Protein AF-A5XCA3-F1 (afdb_monomer_lite)

Structure (mmCIF, N/CA/C/O backbone):
data_AF-A5XCA3-F1
#
_entry.id   AF-A5XCA3-F1
#
loop_
_atom_site.group_PDB
_atom_site.id
_atom_site.type_symbol
_atom_site.label_atom_id
_atom_site.label_alt_id
_atom_site.label_comp_id
_atom_site.label_asym_id
_atom_site.label_entity_id
_atom_site.label_seq_id
_atom_site.pdbx_PDB_ins_code
_atom_site.Cartn_x
_atom_site.Cartn_y
_atom_site.Cartn_z
_atom_site.occupancy
_atom_site.B_iso_or_equiv
_atom_site.auth_seq_id
_atom_site.auth_comp_id
_atom_site.auth_asym_id
_atom_site.auth_atom_id
_atom_site.pdbx_PDB_model_num
ATOM 1 N N . VAL A 1 1 ? -0.673 -7.744 5.886 1.00 89.62 1 VAL A N 1
ATOM 2 C CA . VAL A 1 1 ? -1.212 -6.691 4.988 1.00 89.62 1 VAL A CA 1
ATOM 3 C C . VAL A 1 1 ? -0.941 -7.030 3.529 1.00 89.62 1 VAL A C 1
ATOM 5 O O . VAL A 1 1 ? -0.029 -7.812 3.276 1.00 89.62 1 VAL A O 1
ATOM 8 N N . ARG A 1 2 ? -1.707 -6.477 2.583 1.00 93.44 2 ARG A N 1
ATOM 9 C CA . ARG A 1 2 ? -1.450 -6.534 1.129 1.00 93.44 2 ARG A CA 1
ATOM 10 C C . ARG A 1 2 ? -1.355 -5.115 0.574 1.00 93.44 2 ARG A C 1
ATOM 12 O O . ARG A 1 2 ? -2.040 -4.234 1.068 1.00 93.44 2 ARG A O 1
ATOM 19 N N . PHE A 1 3 ? -0.530 -4.916 -0.446 1.00 94.19 3 PHE A N 1
ATOM 20 C CA . PHE A 1 3 ? -0.557 -3.735 -1.304 1.00 94.19 3 PHE A CA 1
ATOM 21 C C . PHE A 1 3 ? -0.649 -4.210 -2.753 1.00 94.19 3 PHE A C 1
ATOM 23 O O . PHE A 1 3 ? 0.027 -5.173 -3.117 1.00 94.19 3 PHE A O 1
ATOM 30 N N . ASP A 1 4 ? -1.506 -3.577 -3.543 1.00 94.25 4 ASP A N 1
ATOM 31 C CA . ASP A 1 4 ? -1.690 -3.874 -4.961 1.00 94.25 4 ASP A CA 1
ATOM 32 C C . ASP A 1 4 ? -1.544 -2.574 -5.754 1.00 94.25 4 ASP A C 1
ATOM 34 O O . ASP A 1 4 ? -2.334 -1.646 -5.571 1.00 94.25 4 ASP A O 1
ATOM 38 N N . SER A 1 5 ? -0.499 -2.48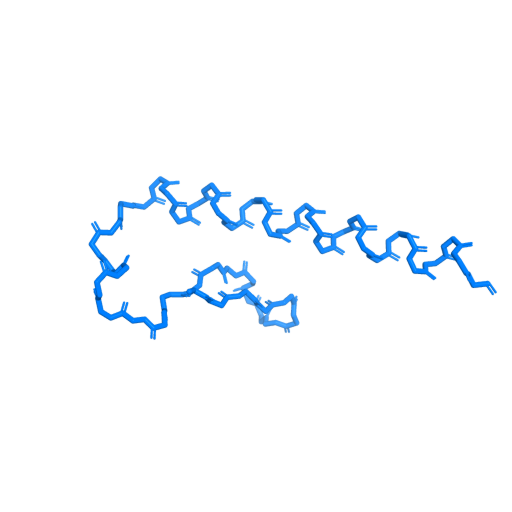7 -6.581 1.00 92.38 5 SER A N 1
ATOM 39 C CA . SER A 1 5 ? -0.207 -1.285 -7.366 1.00 92.38 5 SER A CA 1
ATOM 40 C C . SER A 1 5 ? -1.185 -1.068 -8.514 1.00 92.38 5 SER A C 1
ATOM 42 O O . SER A 1 5 ? -1.328 0.069 -8.959 1.00 92.38 5 SER A O 1
ATOM 44 N N . ASP A 1 6 ? -1.845 -2.130 -8.979 1.00 93.75 6 ASP A N 1
ATOM 45 C CA . ASP A 1 6 ? -2.720 -2.095 -10.153 1.00 93.75 6 ASP A CA 1
ATOM 46 C C . ASP A 1 6 ? -4.189 -1.857 -9.767 1.00 93.75 6 ASP A C 1
ATOM 48 O O . ASP A 1 6 ? -5.057 -1.687 -10.625 1.00 93.75 6 ASP A O 1
ATOM 52 N N . ALA A 1 7 ? -4.487 -1.814 -8.466 1.00 94.31 7 ALA A N 1
ATOM 53 C CA . ALA A 1 7 ? -5.810 -1.476 -7.966 1.00 94.31 7 ALA A CA 1
ATOM 54 C C . ALA A 1 7 ? -6.200 -0.025 -8.337 1.00 94.31 7 ALA A C 1
ATOM 56 O O . ALA A 1 7 ? -5.348 0.862 -8.320 1.00 94.31 7 ALA A O 1
ATOM 57 N N . PRO A 1 8 ? -7.495 0.283 -8.570 1.00 93.25 8 PRO A N 1
ATOM 58 C CA . PRO A 1 8 ? -7.950 1.649 -8.875 1.00 93.25 8 PRO A CA 1
ATOM 59 C C . PRO A 1 8 ? -7.595 2.694 -7.806 1.00 93.25 8 PRO A C 1
ATOM 61 O O . PRO A 1 8 ? -7.467 3.878 -8.105 1.00 93.25 8 PRO A O 1
ATOM 64 N N . ASN A 1 9 ? -7.443 2.261 -6.552 1.00 93.00 9 ASN A N 1
ATOM 65 C CA . ASN A 1 9 ? -6.933 3.078 -5.456 1.00 93.00 9 ASN A CA 1
ATOM 66 C C . ASN A 1 9 ? -5.905 2.266 -4.649 1.00 93.00 9 ASN A C 1
ATOM 68 O O . ASN A 1 9 ? -6.291 1.599 -3.682 1.00 93.00 9 ASN A O 1
ATOM 72 N N . PRO A 1 10 ? -4.617 2.295 -5.041 1.00 93.00 10 PRO A N 1
ATOM 73 C CA . PRO A 1 10 ? -3.568 1.534 -4.378 1.00 93.00 10 PRO A CA 1
ATOM 74 C C . PRO A 1 10 ? -3.384 1.998 -2.934 1.00 93.00 10 PRO A C 1
ATOM 76 O O . PRO A 1 10 ? -2.948 3.127 -2.675 1.00 93.00 10 PRO A O 1
ATOM 79 N N . ARG A 1 11 ? -3.692 1.110 -1.990 1.00 94.50 11 ARG A N 1
ATOM 80 C CA . ARG A 1 11 ? -3.490 1.305 -0.552 1.00 94.50 11 ARG A CA 1
ATOM 81 C C . ARG A 1 11 ? -3.106 -0.002 0.120 1.00 94.50 11 ARG A C 1
ATOM 83 O O . ARG A 1 11 ? -3.297 -1.079 -0.444 1.00 94.50 11 ARG A O 1
ATOM 90 N N . LYS A 1 12 ? -2.545 0.095 1.321 1.00 94.12 12 LYS A N 1
ATOM 91 C CA . LYS A 1 12 ? -2.319 -1.076 2.164 1.00 94.12 12 LYS A CA 1
ATOM 92 C C . LYS A 1 12 ? -3.634 -1.534 2.778 1.00 94.12 12 LYS A C 1
ATOM 94 O O . LYS A 1 12 ? -4.374 -0.740 3.344 1.00 94.12 12 LYS A O 1
ATOM 99 N N . GLU A 1 13 ? -3.903 -2.825 2.646 1.00 91.75 13 GLU A N 1
ATOM 100 C CA . GLU A 1 13 ? -5.114 -3.469 3.142 1.00 91.75 13 GLU A CA 1
ATOM 101 C C . GLU A 1 13 ? -4.771 -4.507 4.224 1.00 91.75 13 GLU A C 1
ATOM 103 O O . GLU A 1 13 ? -3.796 -5.271 4.078 1.00 91.75 13 GLU A O 1
ATOM 108 N N . PRO A 1 14 ? -5.554 -4.576 5.315 1.00 92.88 14 PRO A N 1
ATOM 109 C CA . PRO A 1 14 ? -5.425 -5.629 6.311 1.00 92.88 14 PRO A CA 1
ATOM 110 C C . PRO A 1 14 ? -5.713 -6.996 5.690 1.00 92.88 14 PRO A C 1
ATOM 112 O O . PRO A 1 14 ? -6.550 -7.159 4.810 1.00 92.88 14 PRO A O 1
ATOM 115 N N . ARG A 1 15 ? -4.968 -8.006 6.145 1.00 92.88 15 ARG A N 1
ATOM 116 C CA . ARG A 1 15 ? -5.178 -9.418 5.766 1.00 92.88 15 ARG A CA 1
ATOM 117 C C . ARG A 1 15 ? -5.449 -10.323 6.963 1.00 92.88 15 ARG A C 1
ATOM 119 O O . ARG A 1 15 ? -5.594 -11.528 6.796 1.00 92.88 15 ARG A O 1
ATOM 126 N N . ALA A 1 16 ? -5.464 -9.746 8.156 1.00 92.81 16 ALA A N 1
ATOM 127 C CA . ALA A 1 16 ? -5.730 -10.444 9.394 1.00 92.81 16 ALA A CA 1
ATOM 128 C C . ALA A 1 16 ? -6.419 -9.473 10.365 1.00 92.81 16 ALA A C 1
ATOM 130 O O . ALA A 1 16 ? -6.014 -8.309 10.399 1.00 92.81 16 ALA A O 1
ATOM 131 N N . PRO A 1 17 ? -7.383 -9.938 11.179 1.00 92.06 17 PRO A N 1
ATOM 132 C CA . PRO A 1 17 ? -8.169 -9.062 12.054 1.00 92.06 17 PRO A CA 1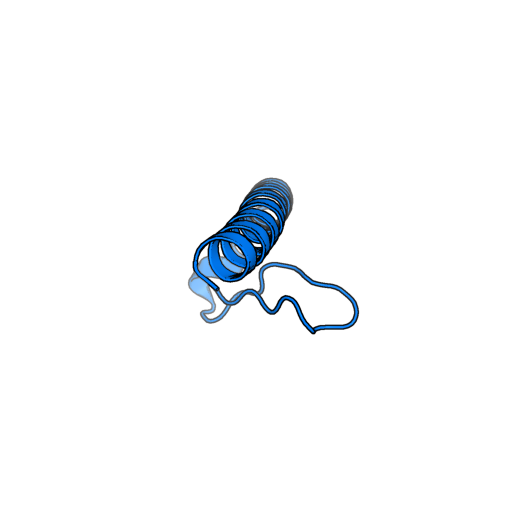
ATOM 133 C C . PRO A 1 17 ? -7.333 -8.278 13.071 1.00 92.06 17 PRO A C 1
ATOM 135 O O . PRO A 1 17 ? -7.675 -7.163 13.440 1.00 92.06 17 PRO A O 1
ATOM 138 N N . TRP A 1 18 ? -6.202 -8.832 13.520 1.00 91.50 18 TRP A N 1
ATOM 139 C CA . TRP A 1 18 ? -5.345 -8.165 14.506 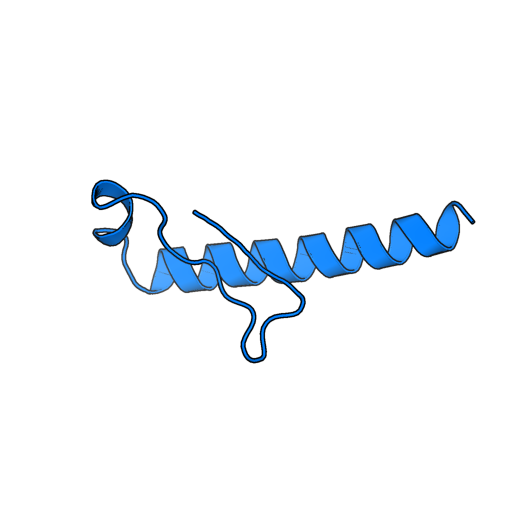1.00 91.50 18 TRP A CA 1
ATOM 140 C C . TRP A 1 18 ? -4.679 -6.892 13.968 1.00 91.50 18 TRP A C 1
ATOM 142 O O . TRP A 1 18 ? -4.335 -6.019 14.751 1.00 91.50 18 TRP A O 1
ATOM 152 N N . VAL A 1 19 ? -4.543 -6.770 12.647 1.00 91.75 19 VAL A N 1
ATOM 153 C CA . VAL A 1 19 ? -3.956 -5.600 11.986 1.00 91.75 19 VAL A CA 1
ATOM 154 C C . VAL A 1 19 ? -4.969 -4.456 11.834 1.00 91.75 19 VAL A C 1
ATOM 156 O O . VAL A 1 19 ? -4.578 -3.307 11.682 1.00 91.75 19 VAL A O 1
ATOM 159 N N . GLU A 1 20 ? -6.274 -4.732 11.887 1.00 89.75 20 GLU A N 1
ATOM 160 C CA . GLU A 1 20 ? -7.319 -3.701 11.742 1.00 89.75 20 GLU A CA 1
ATOM 161 C C . GLU A 1 20 ? -7.365 -2.719 12.922 1.00 89.75 20 GLU A C 1
ATOM 163 O O . GLU A 1 20 ? -7.989 -1.669 12.819 1.00 89.75 20 GLU A O 1
ATOM 168 N N . GLN A 1 21 ? -6.697 -3.054 14.030 1.00 92.81 21 GLN A N 1
ATOM 169 C CA . GLN A 1 21 ? -6.593 -2.211 15.223 1.00 92.81 21 GLN A CA 1
ATOM 170 C C . GLN A 1 21 ? -5.636 -1.026 15.037 1.00 92.81 21 GLN A C 1
ATOM 172 O O . GLN A 1 21 ? -5.656 -0.099 15.844 1.00 92.81 21 GLN A O 1
ATOM 177 N N . GLU A 1 22 ? -4.802 -1.056 13.996 1.00 93.38 22 GLU A N 1
ATOM 178 C CA . GLU A 1 22 ? -3.870 0.023 13.691 1.00 93.38 22 GLU A CA 1
ATOM 179 C C . GLU A 1 22 ? -4.608 1.279 13.211 1.00 93.38 22 GLU A C 1
ATOM 181 O O . GLU A 1 22 ? -5.566 1.210 12.433 1.00 93.38 22 GLU A O 1
ATOM 186 N N . GLY A 1 23 ? -4.139 2.439 13.675 1.00 94.50 23 GLY A N 1
ATOM 187 C CA . GLY A 1 23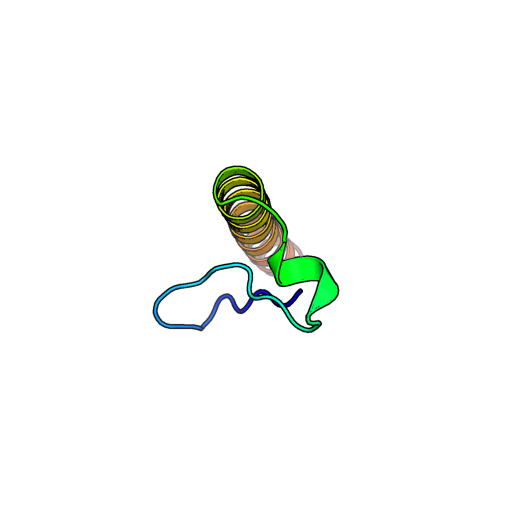 ? -4.739 3.737 13.381 1.00 94.50 23 GLY A CA 1
ATOM 188 C C . GLY A 1 23 ? -4.581 4.176 11.919 1.00 94.50 23 GLY A C 1
ATOM 189 O O . GLY A 1 23 ? -3.748 3.638 11.183 1.00 94.50 23 GLY A O 1
ATOM 190 N N . PRO A 1 24 ? -5.364 5.175 11.474 1.00 93.31 24 PRO A N 1
ATOM 191 C CA . PRO A 1 24 ? -5.291 5.690 10.107 1.00 93.31 24 PRO A CA 1
ATOM 192 C C . PRO A 1 24 ? -3.887 6.189 9.731 1.00 93.31 24 PRO A C 1
ATOM 194 O O . PRO A 1 24 ? -3.475 6.006 8.588 1.00 93.31 24 PRO A O 1
ATOM 197 N N . GLU A 1 25 ? -3.120 6.726 10.682 1.00 96.06 25 GLU A N 1
ATOM 198 C CA . GLU A 1 25 ? -1.749 7.198 10.463 1.00 96.06 25 GLU A CA 1
ATOM 199 C C . GLU A 1 25 ? -0.810 6.062 10.031 1.00 96.06 25 GLU A C 1
ATOM 201 O O . GLU A 1 25 ? -0.049 6.219 9.075 1.00 96.06 25 GLU A O 1
ATOM 206 N N . TYR A 1 26 ? -0.910 4.895 10.680 1.00 94.81 26 TYR A N 1
ATOM 207 C CA . TYR A 1 26 ? -0.139 3.704 10.311 1.00 94.81 26 TYR A CA 1
ATOM 208 C C . TYR A 1 26 ? -0.452 3.277 8.873 1.00 94.81 26 TYR A C 1
ATOM 210 O O . TYR A 1 26 ? 0.445 3.002 8.073 1.00 94.81 26 TYR A O 1
ATOM 218 N N . TRP A 1 27 ? -1.737 3.261 8.517 1.00 95.44 27 TRP A N 1
ATOM 219 C CA . TRP A 1 27 ? -2.189 2.860 7.188 1.00 95.44 27 TRP A CA 1
ATOM 220 C C . TRP A 1 27 ? -1.772 3.829 6.084 1.00 95.44 27 TRP A C 1
ATOM 222 O O . TRP A 1 27 ? -1.426 3.389 4.980 1.00 95.44 27 TRP A O 1
ATOM 232 N N . GLU A 1 28 ? -1.799 5.132 6.359 1.00 95.75 28 GLU A N 1
ATOM 233 C CA . GLU A 1 28 ? -1.316 6.161 5.439 1.00 95.75 28 GLU A CA 1
ATOM 234 C C . GLU A 1 28 ? 0.195 6.052 5.222 1.00 95.75 28 GLU A C 1
ATOM 236 O O . GLU A 1 28 ? 0.653 6.063 4.072 1.00 95.75 28 GLU A O 1
ATOM 241 N N . GLU A 1 29 ? 0.964 5.872 6.298 1.00 96.88 29 GLU A N 1
ATOM 242 C CA . GLU A 1 29 ? 2.414 5.708 6.228 1.00 96.88 29 GLU A CA 1
ATOM 243 C C . GLU A 1 29 ? 2.809 4.451 5.441 1.00 96.88 29 GLU A C 1
ATOM 245 O O . GLU A 1 29 ? 3.558 4.542 4.462 1.00 96.88 29 GLU A O 1
ATOM 250 N N . GLU A 1 30 ? 2.240 3.293 5.784 1.00 96.19 30 GLU A N 1
ATOM 251 C CA . GLU A 1 30 ? 2.479 2.025 5.085 1.00 96.19 30 GLU A CA 1
ATOM 252 C C . GLU A 1 30 ? 2.090 2.102 3.600 1.00 96.19 30 GLU A C 1
ATOM 254 O O . GLU A 1 30 ? 2.755 1.527 2.725 1.00 96.19 30 GLU A O 1
ATOM 259 N N . THR A 1 31 ? 1.012 2.829 3.288 1.00 95.88 31 THR A N 1
ATOM 260 C CA . THR A 1 31 ? 0.581 3.067 1.907 1.00 95.88 31 THR A CA 1
ATOM 261 C C . THR A 1 31 ? 1.595 3.916 1.145 1.00 95.88 31 THR A C 1
ATOM 263 O O . THR A 1 31 ? 1.918 3.576 0.004 1.00 95.88 31 THR A O 1
ATOM 266 N N . ARG A 1 32 ? 2.123 4.990 1.748 1.00 97.06 32 ARG A N 1
ATOM 267 C CA . ARG A 1 32 ? 3.160 5.833 1.131 1.00 97.06 32 ARG A CA 1
ATOM 268 C C . ARG A 1 32 ? 4.429 5.030 0.853 1.00 97.06 32 ARG A C 1
ATOM 270 O O . ARG A 1 32 ? 4.880 5.002 -0.288 1.00 97.06 32 ARG A O 1
ATOM 277 N N . ILE A 1 33 ? 4.921 4.290 1.848 1.00 97.44 33 ILE A N 1
ATOM 278 C CA . ILE A 1 33 ? 6.115 3.438 1.719 1.00 97.44 33 ILE A CA 1
ATOM 279 C C . ILE A 1 33 ? 5.952 2.434 0.571 1.00 97.44 33 ILE A C 1
ATOM 281 O O . ILE A 1 33 ? 6.865 2.224 -0.227 1.00 97.44 33 ILE A O 1
ATOM 285 N N . SER A 1 34 ? 4.770 1.831 0.446 1.00 96.88 34 SER A N 1
ATOM 286 C CA . SER A 1 34 ? 4.507 0.849 -0.612 1.00 96.88 34 SER A CA 1
ATOM 287 C C . SER A 1 34 ? 4.443 1.464 -2.004 1.00 96.88 34 SER A C 1
ATOM 289 O O . SER A 1 34 ? 4.918 0.854 -2.963 1.00 96.88 34 SER A O 1
ATOM 291 N N . LYS A 1 35 ? 3.880 2.673 -2.123 1.00 96.44 35 LYS A N 1
ATOM 292 C CA . LYS A 1 35 ? 3.876 3.433 -3.379 1.00 96.44 35 LYS A CA 1
ATOM 293 C C . LYS A 1 35 ? 5.300 3.779 -3.810 1.00 96.44 35 LYS A C 1
ATOM 295 O O . LYS A 1 35 ? 5.638 3.556 -4.973 1.00 96.44 35 LYS A O 1
ATOM 300 N N . ASP A 1 36 ? 6.132 4.236 -2.880 1.00 97.44 36 ASP A N 1
ATOM 301 C CA . ASP A 1 36 ? 7.532 4.576 -3.150 1.00 97.44 36 ASP A CA 1
ATOM 302 C C . ASP A 1 36 ? 8.325 3.336 -3.582 1.00 97.44 36 ASP A C 1
ATOM 304 O O . ASP A 1 36 ? 9.006 3.348 -4.610 1.00 97.44 36 ASP A O 1
ATOM 308 N N . ALA A 1 37 ? 8.164 2.217 -2.868 1.00 97.19 37 ALA A N 1
ATOM 309 C CA . ALA A 1 37 ? 8.791 0.948 -3.227 1.00 97.19 37 ALA A CA 1
ATOM 310 C C . ALA A 1 37 ? 8.374 0.476 -4.630 1.00 97.19 37 ALA A C 1
ATOM 312 O O . ALA A 1 37 ? 9.230 0.107 -5.435 1.00 97.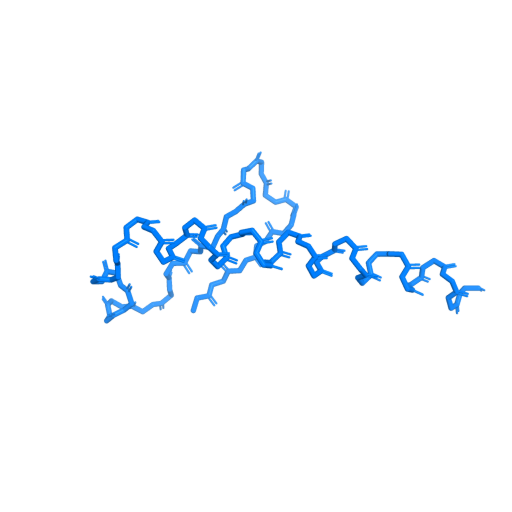19 37 ALA A O 1
ATOM 313 N N . ALA A 1 38 ? 7.079 0.531 -4.960 1.00 96.06 38 ALA A N 1
ATOM 314 C CA . ALA A 1 38 ? 6.584 0.164 -6.286 1.00 96.06 38 ALA A CA 1
ATOM 315 C C . ALA A 1 38 ? 7.215 1.018 -7.403 1.00 96.06 38 ALA A C 1
ATOM 317 O O . ALA A 1 38 ? 7.592 0.481 -8.449 1.00 96.06 38 ALA A O 1
ATOM 318 N N . GLN A 1 39 ? 7.391 2.327 -7.182 1.00 95.19 39 GLN A N 1
ATOM 319 C CA . GLN A 1 39 ? 8.086 3.197 -8.136 1.00 95.19 39 GLN A CA 1
ATOM 320 C C . GLN A 1 39 ? 9.565 2.825 -8.286 1.00 95.19 39 GLN A C 1
ATOM 322 O O . GLN A 1 39 ? 10.047 2.706 -9.414 1.00 95.19 39 GLN A O 1
ATOM 327 N N . ILE A 1 40 ? 10.270 2.585 -7.177 1.00 96.88 40 ILE A N 1
ATOM 328 C CA . ILE A 1 40 ? 11.686 2.191 -7.184 1.00 96.88 40 ILE A CA 1
ATOM 329 C C . ILE A 1 40 ? 11.879 0.881 -7.952 1.00 96.88 40 ILE A C 1
ATOM 331 O O . ILE A 1 40 ? 12.726 0.807 -8.843 1.00 96.88 40 ILE A O 1
ATOM 335 N N . TYR A 1 41 ? 11.069 -0.143 -7.666 1.00 95.38 41 TYR A N 1
ATOM 336 C CA . TYR A 1 41 ? 11.152 -1.418 -8.379 1.00 95.38 41 TYR A CA 1
ATOM 337 C C . TYR A 1 41 ? 10.866 -1.255 -9.870 1.00 95.38 41 TYR A C 1
ATOM 339 O O . TYR A 1 41 ? 11.590 -1.817 -10.689 1.00 95.38 41 TYR A O 1
ATOM 347 N N . ARG A 1 42 ? 9.875 -0.438 -10.242 1.00 94.56 42 ARG A N 1
ATOM 348 C CA . ARG A 1 42 ? 9.586 -0.139 -11.649 1.00 94.56 42 ARG A CA 1
ATOM 349 C C . ARG A 1 42 ? 10.780 0.507 -12.357 1.00 94.56 42 ARG A C 1
ATOM 351 O O . ARG A 1 42 ? 11.091 0.122 -13.481 1.00 94.56 42 ARG A O 1
ATOM 358 N N . VAL A 1 43 ? 11.444 1.476 -11.726 1.00 96.75 43 VAL A N 1
ATOM 359 C CA . VAL A 1 43 ? 12.639 2.129 -12.290 1.00 96.75 43 VAL A CA 1
ATOM 360 C C . VAL A 1 43 ? 13.791 1.133 -12.415 1.00 96.75 43 VAL A C 1
ATOM 362 O O . VAL A 1 43 ? 14.371 1.015 -13.490 1.00 96.75 43 VAL A O 1
ATOM 365 N N . ASN A 1 44 ? 14.069 0.358 -11.368 1.00 96.88 44 ASN A N 1
ATOM 366 C CA . ASN A 1 44 ? 15.147 -0.630 -11.377 1.00 96.88 44 ASN A CA 1
ATOM 367 C C . ASN A 1 44 ? 14.943 -1.706 -12.452 1.00 96.88 44 ASN A C 1
ATOM 369 O O . ASN A 1 44 ? 15.887 -2.049 -13.155 1.00 96.88 44 ASN A O 1
ATOM 373 N N . LEU A 1 45 ? 13.714 -2.196 -12.640 1.00 95.62 45 LEU A N 1
ATOM 374 C CA . LEU A 1 45 ? 13.399 -3.155 -13.704 1.00 95.62 45 LEU A CA 1
ATOM 375 C C . LEU A 1 45 ? 13.609 -2.575 -15.108 1.00 95.62 45 LEU A C 1
ATOM 377 O O . LEU A 1 45 ? 13.977 -3.314 -16.015 1.00 95.62 45 LEU A O 1
ATOM 381 N N . ASN A 1 46 ? 13.396 -1.269 -15.295 1.00 95.94 46 ASN A N 1
ATOM 382 C CA . ASN A 1 46 ? 13.714 -0.604 -16.559 1.00 95.94 46 ASN A CA 1
ATOM 383 C C . ASN A 1 46 ? 15.224 -0.414 -16.761 1.00 95.94 46 ASN A C 1
ATOM 385 O O . ASN A 1 46 ? 15.670 -0.444 -17.901 1.00 95.94 46 ASN A O 1
ATOM 389 N N . ILE A 1 47 ? 15.997 -0.216 -15.687 1.00 96.75 47 ILE A N 1
ATOM 390 C CA . ILE A 1 47 ? 17.464 -0.079 -15.748 1.00 96.75 47 ILE A CA 1
ATOM 391 C C . ILE A 1 47 ? 18.139 -1.422 -16.057 1.00 96.75 47 ILE A C 1
ATOM 393 O O . ILE A 1 47 ? 19.135 -1.456 -16.768 1.00 96.75 47 ILE A O 1
ATOM 397 N N . LEU A 1 48 ? 17.613 -2.525 -15.521 1.00 95.50 48 LEU A N 1
ATOM 398 C CA . LEU A 1 48 ? 18.163 -3.878 -15.694 1.00 95.50 48 LEU A CA 1
ATOM 399 C C . LEU A 1 48 ? 17.788 -4.540 -17.034 1.00 95.50 48 LEU A C 1
ATOM 401 O O . LEU A 1 48 ? 18.006 -5.740 -17.201 1.00 95.50 48 LEU A O 1
ATOM 405 N N . ARG A 1 49 ? 17.176 -3.787 -17.946 1.00 80.00 49 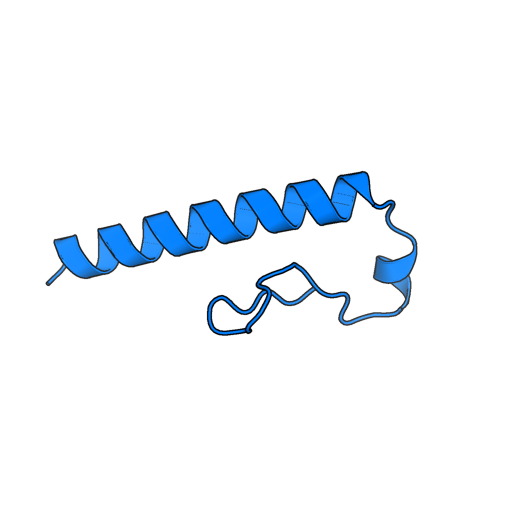ARG A N 1
ATOM 406 C CA . ARG A 1 49 ? 16.643 -4.267 -19.220 1.00 80.00 49 ARG A CA 1
ATOM 407 C C . ARG A 1 49 ? 17.643 -4.075 -20.349 1.00 80.00 49 ARG A C 1
ATOM 409 O O . ARG A 1 49 ? 17.689 -4.977 -21.212 1.00 80.00 49 ARG A O 1
#

pLDDT: mean 94.25, std 2.84, range [80.0, 97.44]

InterPro domains:
  IPR011161 MHC class I-like antigen recognition-like [PF00129] (1-48)
  IPR011162 MHC classes I/II-like antigen recognition protein [SSF54452] (1-48)
  IPR037055 MHC class I-like antigen recognition-like superfamily [G3DSA:3.30.500.10] (1-49)

Radius of gyration: 12.78 Å; chains: 1; bounding box: 26×18×34 Å

Sequence (49 aa):
VRFDSDAPNPRKEPRAPWVEQEGPEYWEEETRISKDAAQIYRVNLNILR

Organism: Neophocaena phocaenoides (NCBI:txid34892)

Secondary structure (DSSP, 8-state):
-EE-TTSSS--EE-SSGGGGGS-HHHHHHHHHHHHHHHHHHHHHHHHT-

Foldseek 3Di:
DDFDPPDPDTWDDDPDPVVVPDDPVVRVVRSVVVVVVVVVVVVVVVVVD